Protein AF-A0A5E6X7M9-F1 (afdb_monomer)

Organism: Pseudomonas fluorescens (NCBI:txid294)

Sequence (81 aa):
MDKLIPDPPTESTTPLEEAIRADNLEKNREAIKRALDFYLCPEPAKPRQPSTMFLIHPKIDTESLLAHACEFPGLSQYAGG

Solvent-accessible surface area (backbone atoms only — not comparable to full-atom values): 5639 Å² total; per-residue (Å²): 134,84,77,78,76,74,79,77,82,79,84,82,71,54,74,68,57,51,51,52,51,51,53,51,51,50,51,49,52,54,51,51,50,53,52,47,41,58,74,78,57,58,74,80,77,75,83,76,79,76,82,80,84,75,86,81,63,91,87,63,51,70,67,62,53,51,54,63,74,62,69,72,92,81,87,82,86,84,80,88,131

Structure (mmCIF, N/CA/C/O backbone):
data_AF-A0A5E6X7M9-F1
#
_entry.id   AF-A0A5E6X7M9-F1
#
loop_
_atom_site.group_PDB
_atom_site.id
_atom_site.type_symbol
_atom_site.label_atom_id
_atom_site.label_alt_id
_atom_site.label_comp_id
_atom_site.label_asym_id
_atom_site.label_entity_id
_atom_site.label_seq_id
_atom_site.pdbx_PDB_ins_code
_atom_site.Cartn_x
_atom_site.Cartn_y
_atom_site.Cartn_z
_atom_site.occupancy
_atom_site.B_iso_or_equiv
_atom_site.auth_seq_id
_atom_site.auth_comp_id
_atom_site.auth_asym_id
_atom_site.auth_atom_id
_atom_site.pdbx_PDB_model_num
ATOM 1 N N . MET A 1 1 ? 5.458 43.812 -40.829 1.00 49.94 1 MET A N 1
ATOM 2 C CA . MET A 1 1 ? 6.628 42.924 -40.661 1.00 49.94 1 MET A CA 1
ATOM 3 C C . MET A 1 1 ? 6.112 41.667 -39.996 1.00 49.94 1 MET A C 1
ATOM 5 O O . MET A 1 1 ? 6.040 41.616 -38.773 1.00 49.94 1 MET A O 1
ATOM 9 N N . ASP A 1 2 ? 5.669 40.706 -40.800 1.00 66.31 2 ASP A N 1
ATOM 10 C CA . ASP A 1 2 ? 5.243 39.404 -40.300 1.00 66.31 2 ASP A CA 1
ATOM 11 C C . ASP A 1 2 ? 6.500 38.628 -39.929 1.00 66.31 2 ASP A C 1
ATOM 13 O O . ASP A 1 2 ? 7.316 38.277 -40.783 1.00 66.31 2 ASP A O 1
ATOM 17 N N . LYS A 1 3 ? 6.722 38.453 -38.625 1.00 72.50 3 LYS A N 1
ATOM 18 C CA . LYS A 1 3 ? 7.778 37.567 -38.151 1.00 72.50 3 LYS A CA 1
ATOM 19 C C . LYS A 1 3 ? 7.315 36.153 -38.480 1.00 72.50 3 LYS A C 1
ATOM 21 O O . LYS A 1 3 ? 6.426 35.646 -37.804 1.00 72.50 3 LYS A O 1
ATOM 26 N N . LEU A 1 4 ? 7.879 35.548 -39.526 1.00 76.12 4 LEU A N 1
ATOM 27 C CA . LEU A 1 4 ? 7.754 34.109 -39.741 1.00 76.12 4 LEU A CA 1
ATOM 28 C C . LEU A 1 4 ? 8.302 33.440 -38.483 1.00 76.12 4 LEU A C 1
ATOM 30 O O . LEU A 1 4 ? 9.497 33.531 -38.203 1.00 76.12 4 LEU A O 1
ATOM 34 N N . ILE A 1 5 ? 7.407 32.872 -37.680 1.00 81.06 5 ILE A N 1
ATOM 35 C CA . ILE A 1 5 ? 7.798 32.039 -36.550 1.00 81.06 5 ILE A CA 1
ATOM 36 C C . ILE A 1 5 ? 8.425 30.795 -37.188 1.00 81.06 5 ILE A C 1
ATOM 38 O O . ILE A 1 5 ? 7.724 30.116 -37.938 1.00 81.06 5 ILE A O 1
ATOM 42 N N . PRO A 1 6 ? 9.729 30.532 -36.992 1.00 82.62 6 PRO A N 1
ATOM 43 C CA . PRO A 1 6 ? 10.333 29.321 -37.520 1.00 82.62 6 PRO A CA 1
ATOM 44 C C . PRO A 1 6 ? 9.710 28.111 -36.822 1.00 82.62 6 PRO A C 1
ATOM 46 O O . PRO A 1 6 ? 9.428 28.165 -35.621 1.00 82.62 6 PRO A O 1
ATOM 49 N N . ASP A 1 7 ? 9.497 27.036 -37.580 1.00 78.94 7 ASP A N 1
ATOM 50 C CA . ASP A 1 7 ? 9.016 25.777 -37.021 1.00 78.94 7 ASP A CA 1
ATOM 51 C C . ASP A 1 7 ? 9.969 25.291 -35.916 1.00 78.94 7 ASP A C 1
ATOM 53 O O . ASP A 1 7 ? 11.190 25.487 -36.014 1.00 78.94 7 ASP A O 1
ATOM 57 N N . PRO A 1 8 ? 9.436 24.683 -34.840 1.00 81.25 8 PRO A N 1
ATOM 58 C CA . PRO A 1 8 ? 10.266 24.168 -33.765 1.00 81.25 8 PRO A CA 1
ATOM 59 C C . PRO A 1 8 ? 11.236 23.100 -34.299 1.00 81.25 8 PRO A C 1
ATOM 61 O O . PRO A 1 8 ? 10.902 22.378 -35.245 1.00 81.25 8 PRO A O 1
ATOM 64 N N . PRO A 1 9 ? 12.430 22.967 -33.692 1.00 81.12 9 PRO A N 1
ATOM 65 C CA . PRO A 1 9 ? 13.377 21.937 -34.086 1.00 81.12 9 PRO A CA 1
ATOM 66 C C . PRO A 1 9 ? 12.726 20.556 -33.983 1.00 81.12 9 PRO A C 1
ATOM 68 O O . PRO A 1 9 ? 12.009 20.260 -33.028 1.00 81.12 9 PRO A O 1
ATOM 71 N N . THR A 1 10 ? 12.982 19.694 -34.965 1.00 77.69 10 THR A N 1
ATOM 72 C CA . THR A 1 10 ? 12.570 18.294 -34.873 1.00 77.69 10 THR A CA 1
ATOM 73 C C . THR A 1 10 ? 13.442 17.601 -33.832 1.00 77.69 10 THR A C 1
ATOM 75 O O . THR A 1 10 ? 14.657 17.518 -34.002 1.00 77.69 10 THR A O 1
ATOM 78 N N . GLU A 1 11 ? 12.828 17.103 -32.760 1.00 71.44 11 GLU A N 1
ATOM 79 C CA . GLU A 1 11 ? 13.501 16.319 -31.721 1.00 71.44 11 GLU A CA 1
ATOM 80 C C . GLU A 1 11 ? 13.982 14.981 -32.307 1.00 71.44 11 GLU A C 1
ATOM 82 O O . GLU A 1 11 ? 13.270 13.975 -32.293 1.00 71.44 11 GLU A O 1
ATOM 87 N N . SER A 1 12 ? 15.196 14.954 -32.862 1.00 70.50 12 SER A N 1
ATOM 88 C CA . SER A 1 12 ? 15.832 13.717 -33.310 1.00 70.50 12 SER A CA 1
ATOM 89 C C . SER A 1 12 ? 16.303 12.936 -32.086 1.00 70.50 12 SER A C 1
ATOM 91 O O . SER A 1 12 ? 17.383 13.190 -31.554 1.00 70.50 12 SER A O 1
ATOM 93 N N . THR A 1 13 ? 15.487 11.998 -31.609 1.00 74.81 13 THR A N 1
ATOM 94 C CA . THR A 1 13 ? 15.918 11.090 -30.543 1.00 74.81 13 THR A CA 1
ATOM 95 C C . THR A 1 13 ? 16.703 9.925 -31.141 1.00 74.81 13 THR A C 1
ATOM 97 O O . THR A 1 13 ? 16.343 9.385 -32.184 1.00 74.81 13 THR A O 1
ATOM 100 N N . THR A 1 14 ? 17.787 9.518 -30.482 1.00 87.38 14 THR A N 1
ATOM 101 C CA . THR A 1 14 ? 18.491 8.285 -30.846 1.00 87.38 14 THR A CA 1
ATOM 102 C C . THR A 1 14 ? 17.638 7.044 -30.516 1.00 87.38 14 THR A C 1
ATOM 104 O O . THR A 1 14 ? 16.904 7.054 -29.526 1.00 87.38 14 THR A O 1
ATOM 107 N N . PRO A 1 15 ? 17.759 5.926 -31.257 1.00 90.81 15 PRO A N 1
ATOM 108 C CA . PRO A 1 15 ? 17.010 4.699 -30.952 1.00 90.81 15 PRO A CA 1
ATOM 109 C C . PRO A 1 15 ? 17.207 4.183 -29.515 1.00 90.81 15 PRO A C 1
ATOM 111 O O . PRO A 1 15 ? 16.292 3.622 -28.915 1.00 90.81 15 PRO A O 1
ATOM 114 N N . LEU A 1 16 ? 18.395 4.399 -28.936 1.00 91.19 16 LEU A N 1
ATOM 115 C CA . LEU A 1 16 ? 18.697 4.049 -27.545 1.00 91.19 16 LEU A CA 1
ATOM 116 C C . LEU A 1 16 ? 17.833 4.845 -26.562 1.00 91.19 16 LEU A C 1
ATOM 118 O O . LEU A 1 16 ? 17.324 4.314 -25.580 1.00 91.19 16 LEU A O 1
ATOM 122 N N . GLU A 1 17 ? 17.665 6.129 -26.823 1.00 90.56 17 GLU A N 1
ATOM 123 C CA . GLU A 1 17 ? 16.98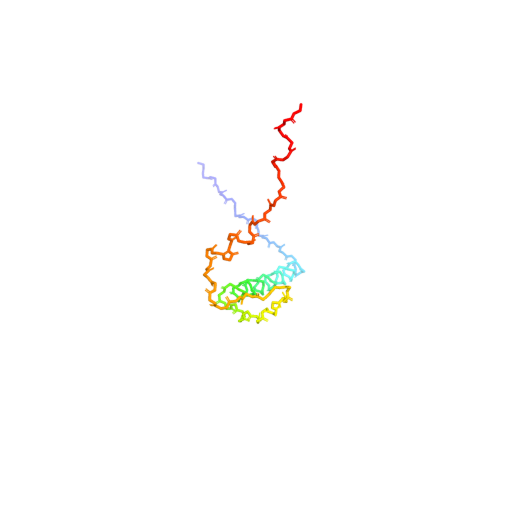1 7.049 -25.927 1.00 90.56 17 GLU A CA 1
ATOM 124 C C . GLU A 1 17 ? 15.458 6.924 -26.052 1.00 90.56 17 GLU A C 1
ATOM 126 O O . GLU A 1 17 ? 14.740 7.033 -25.058 1.00 90.56 17 GLU A O 1
ATOM 131 N N . GLU A 1 18 ? 14.960 6.527 -27.226 1.00 90.81 18 GLU A N 1
ATOM 132 C CA . GLU A 1 18 ? 13.591 6.026 -27.392 1.00 90.81 18 GLU A CA 1
ATOM 133 C C . GLU A 1 18 ? 13.341 4.745 -26.594 1.00 90.81 18 GLU A C 1
ATOM 135 O O . GLU A 1 18 ? 12.328 4.657 -25.897 1.00 90.81 18 GLU A O 1
ATOM 140 N N . ALA A 1 19 ? 14.270 3.784 -26.632 1.00 92.88 19 ALA A N 1
ATOM 141 C CA . ALA A 1 19 ? 14.158 2.549 -25.859 1.00 92.88 19 ALA A CA 1
ATOM 142 C C . ALA A 1 19 ? 14.139 2.819 -24.344 1.00 92.88 19 ALA A C 1
ATOM 144 O O . ALA A 1 19 ? 13.313 2.255 -23.628 1.00 92.88 19 ALA A O 1
ATOM 145 N N . ILE A 1 20 ? 14.981 3.739 -23.858 1.00 94.62 20 ILE A N 1
ATOM 146 C CA . ILE A 1 20 ? 14.988 4.168 -22.450 1.00 94.62 20 ILE A CA 1
ATOM 147 C C . ILE A 1 20 ? 13.655 4.828 -22.073 1.00 94.62 20 ILE A C 1
ATOM 149 O O . ILE A 1 20 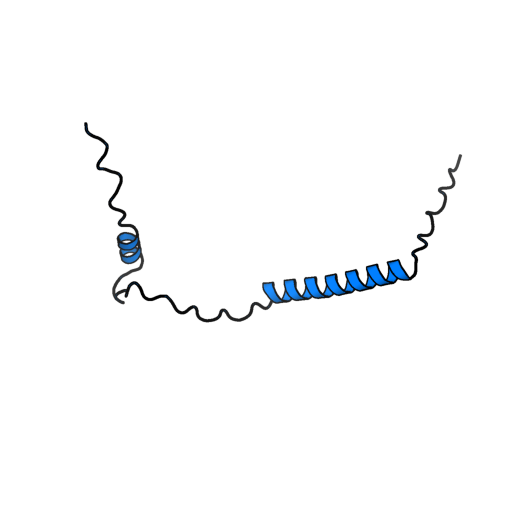? 13.094 4.544 -21.013 1.00 94.62 20 ILE A O 1
ATOM 153 N N . ARG A 1 21 ? 13.110 5.705 -22.926 1.00 93.62 21 ARG A N 1
ATOM 154 C CA . ARG A 1 21 ? 11.797 6.321 -22.675 1.00 93.62 21 ARG A CA 1
ATOM 155 C C . ARG A 1 21 ? 10.669 5.295 -22.658 1.00 93.62 21 ARG A C 1
ATOM 157 O O . ARG A 1 21 ? 9.782 5.411 -21.816 1.00 93.62 21 ARG A O 1
ATOM 164 N N . ALA A 1 22 ? 10.705 4.307 -23.549 1.00 95.25 22 ALA A N 1
ATOM 165 C CA . ALA A 1 22 ? 9.722 3.230 -23.582 1.00 95.25 22 ALA A CA 1
ATOM 166 C C . ALA A 1 22 ? 9.760 2.387 -22.295 1.00 95.25 22 ALA A C 1
ATOM 168 O O . ALA A 1 22 ? 8.713 2.151 -21.696 1.00 95.25 22 ALA A O 1
ATOM 169 N N . ASP A 1 23 ? 10.952 2.017 -21.820 1.00 97.12 23 ASP A N 1
ATOM 170 C CA . ASP A 1 23 ? 11.135 1.285 -20.558 1.00 97.12 23 ASP A CA 1
ATOM 171 C C . ASP A 1 23 ? 10.629 2.089 -19.346 1.00 97.12 23 ASP A C 1
ATOM 173 O O . ASP A 1 23 ? 9.894 1.580 -18.499 1.00 97.12 23 ASP A O 1
ATOM 177 N N . ASN A 1 24 ? 10.939 3.387 -19.292 1.00 96.69 24 ASN A N 1
ATOM 178 C CA . ASN A 1 24 ? 10.427 4.269 -18.241 1.00 96.69 24 ASN A CA 1
ATOM 179 C C . ASN A 1 24 ? 8.899 4.403 -18.280 1.00 96.69 24 ASN A C 1
ATOM 181 O O . ASN A 1 24 ? 8.255 4.424 -17.230 1.00 96.69 24 ASN A O 1
ATOM 185 N N . LEU A 1 25 ? 8.304 4.488 -19.474 1.00 97.19 25 LEU A N 1
ATOM 186 C CA . LEU A 1 25 ? 6.853 4.534 -19.628 1.00 97.19 25 LEU A CA 1
ATOM 187 C C . LEU A 1 25 ? 6.197 3.252 -19.103 1.00 97.19 25 LEU A C 1
ATOM 189 O O . LEU A 1 25 ? 5.171 3.336 -18.429 1.00 97.19 25 LEU A O 1
ATOM 193 N N . GLU A 1 26 ? 6.793 2.090 -19.365 1.00 97.81 26 GLU A N 1
ATOM 194 C CA . GLU A 1 26 ? 6.276 0.815 -18.869 1.00 97.81 26 GLU A CA 1
ATOM 195 C C . GLU A 1 26 ? 6.362 0.729 -17.340 1.00 97.81 26 GLU A C 1
ATOM 197 O O . GLU A 1 26 ? 5.356 0.477 -16.676 1.00 97.81 26 GLU A O 1
ATOM 202 N N . LYS A 1 27 ? 7.508 1.090 -16.749 1.00 97.75 27 LYS A N 1
ATOM 203 C CA . LYS A 1 27 ? 7.659 1.172 -15.284 1.00 97.75 27 LYS A CA 1
ATOM 204 C C . LYS A 1 27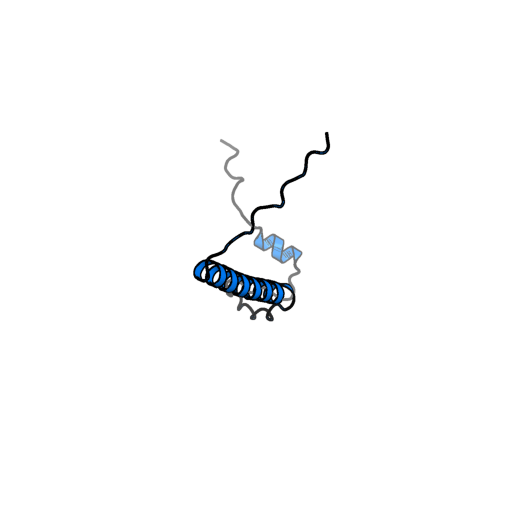 ? 6.649 2.119 -14.644 1.00 97.75 27 LYS A C 1
ATOM 206 O O . LYS A 1 27 ? 6.098 1.819 -13.584 1.00 97.75 27 LYS A O 1
ATOM 211 N N . ASN A 1 28 ? 6.380 3.256 -15.284 1.00 98.19 28 ASN A N 1
ATOM 212 C CA . ASN A 1 28 ? 5.380 4.205 -14.807 1.00 98.19 28 ASN A CA 1
ATOM 213 C C . ASN A 1 28 ? 3.972 3.601 -14.840 1.00 98.19 28 ASN A C 1
ATOM 215 O O . ASN A 1 28 ? 3.223 3.763 -13.878 1.00 98.19 28 ASN A O 1
ATOM 219 N N . ARG A 1 29 ? 3.615 2.868 -15.902 1.00 98.00 29 ARG A N 1
ATOM 220 C CA . ARG A 1 29 ? 2.328 2.159 -15.987 1.00 98.00 29 ARG A CA 1
ATOM 221 C C . ARG A 1 29 ? 2.181 1.127 -14.875 1.00 98.00 29 ARG A C 1
ATOM 223 O O . ARG A 1 29 ? 1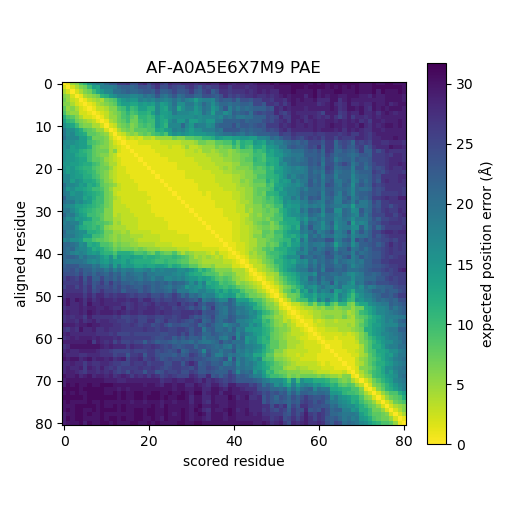.142 1.095 -14.215 1.00 98.00 29 ARG A O 1
ATOM 230 N N . GLU A 1 30 ? 3.220 0.339 -14.614 1.00 97.94 30 GLU A N 1
ATOM 231 C CA . GLU A 1 30 ? 3.218 -0.630 -13.516 1.00 97.94 30 GLU A CA 1
ATOM 232 C C . GLU A 1 30 ? 3.100 0.040 -12.141 1.00 97.94 30 GLU A C 1
ATOM 234 O O . GLU A 1 30 ? 2.334 -0.415 -11.288 1.00 97.94 30 GLU A O 1
ATOM 239 N N . ALA A 1 31 ? 3.828 1.137 -11.917 1.00 97.75 31 ALA A N 1
ATOM 240 C CA . ALA A 1 31 ? 3.772 1.888 -10.668 1.00 97.75 31 ALA A CA 1
ATOM 241 C C . ALA A 1 31 ? 2.378 2.483 -10.421 1.00 97.75 31 ALA A C 1
ATOM 243 O O . ALA A 1 31 ? 1.855 2.372 -9.311 1.00 97.75 31 ALA A O 1
ATOM 244 N N . ILE A 1 32 ? 1.756 3.053 -11.459 1.00 97.56 32 ILE A N 1
ATOM 245 C CA . ILE A 1 32 ? 0.386 3.577 -11.397 1.00 97.56 32 ILE A CA 1
ATOM 246 C C . ILE A 1 32 ? -0.590 2.455 -11.049 1.00 97.56 32 ILE A C 1
ATOM 248 O O . ILE A 1 32 ? -1.395 2.616 -10.136 1.00 97.56 32 ILE A O 1
ATOM 252 N N . LYS A 1 33 ? -0.492 1.300 -11.719 1.00 96.56 33 LYS A N 1
ATOM 253 C CA . LYS A 1 33 ? -1.354 0.149 -11.433 1.00 96.56 33 LYS A CA 1
ATOM 254 C C . LYS A 1 33 ? -1.218 -0.306 -9.977 1.00 96.56 33 LYS A C 1
ATOM 256 O O . LYS A 1 33 ? -2.224 -0.430 -9.290 1.00 96.56 33 LYS A O 1
ATOM 261 N N . ARG A 1 34 ? 0.013 -0.456 -9.476 1.00 95.81 34 ARG A N 1
ATOM 262 C CA . ARG A 1 34 ? 0.276 -0.830 -8.075 1.00 95.81 34 ARG A CA 1
ATOM 263 C C . ARG A 1 34 ? -0.316 0.173 -7.085 1.00 95.81 34 ARG A C 1
ATOM 265 O O . ARG A 1 34 ? -0.862 -0.234 -6.065 1.00 95.81 34 ARG A O 1
ATOM 272 N N . ALA A 1 35 ? -0.192 1.471 -7.365 1.00 96.25 35 ALA A N 1
ATOM 273 C CA . ALA A 1 35 ? -0.766 2.507 -6.514 1.00 96.25 35 ALA A CA 1
ATOM 274 C C . ALA A 1 35 ? -2.298 2.418 -6.490 1.00 96.25 35 ALA A C 1
ATOM 276 O O . ALA A 1 35 ? -2.897 2.443 -5.419 1.00 96.25 35 ALA A O 1
ATOM 277 N N . LEU A 1 36 ? -2.932 2.259 -7.655 1.00 96.69 36 LEU A N 1
ATOM 278 C CA . LEU A 1 36 ? -4.382 2.090 -7.743 1.00 96.69 36 LEU A CA 1
ATOM 279 C C . LEU A 1 36 ? -4.853 0.833 -7.007 1.00 96.69 36 LEU A C 1
ATOM 281 O O . LEU A 1 36 ? -5.787 0.929 -6.218 1.00 96.69 36 LEU A O 1
ATOM 285 N N . ASP A 1 37 ? -4.180 -0.303 -7.198 1.00 94.31 37 ASP A N 1
ATOM 286 C CA . ASP A 1 37 ? -4.501 -1.554 -6.505 1.00 94.31 37 ASP A CA 1
ATOM 287 C C . ASP A 1 37 ? -4.396 -1.383 -4.979 1.00 94.31 37 ASP A C 1
ATOM 289 O O . ASP A 1 37 ? -5.298 -1.787 -4.251 1.00 94.31 37 ASP A O 1
ATOM 293 N N . PHE A 1 38 ? -3.353 -0.703 -4.487 1.00 91.69 38 PHE A N 1
ATOM 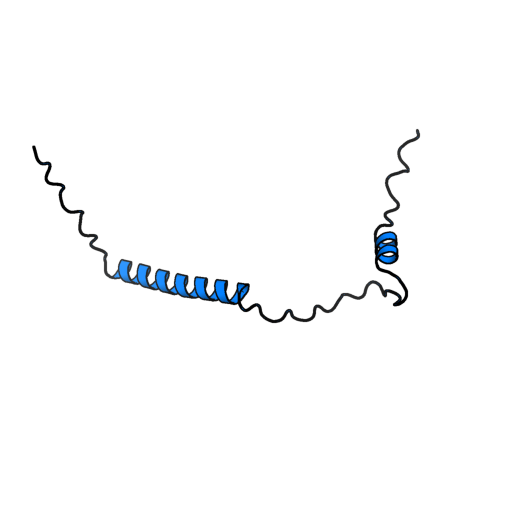294 C CA . PHE A 1 38 ? -3.157 -0.454 -3.055 1.00 91.69 38 PHE A CA 1
ATOM 295 C C . PHE A 1 38 ? -4.285 0.373 -2.420 1.00 91.69 38 PHE A C 1
ATOM 297 O O . PHE A 1 38 ? -4.710 0.076 -1.303 1.00 91.69 38 PHE A O 1
ATOM 304 N N . TYR A 1 39 ? -4.764 1.415 -3.106 1.00 92.44 39 TYR A N 1
ATOM 305 C CA . TYR A 1 39 ? -5.774 2.319 -2.547 1.00 92.44 39 TYR A CA 1
ATOM 306 C C . TYR A 1 39 ? -7.215 1.877 -2.819 1.00 92.44 39 TYR A C 1
ATOM 308 O O . TYR A 1 39 ? -8.078 2.080 -1.967 1.00 92.44 39 TYR A O 1
ATOM 316 N N . LEU A 1 40 ? -7.494 1.311 -3.995 1.00 94.88 40 LEU A N 1
ATOM 317 C CA . LEU A 1 40 ? -8.853 0.971 -4.429 1.00 94.88 40 LEU A CA 1
ATOM 318 C C . LEU A 1 40 ? -9.230 -0.481 -4.123 1.00 94.88 40 LEU A C 1
ATOM 320 O O . LEU A 1 40 ? -10.407 -0.770 -3.920 1.00 94.88 40 LEU A O 1
ATOM 324 N N . CYS A 1 41 ? -8.245 -1.378 -4.061 1.00 90.00 41 CYS A N 1
ATOM 325 C CA . CYS A 1 41 ? -8.433 -2.807 -3.825 1.00 90.00 41 CYS A CA 1
ATOM 326 C C . CYS A 1 41 ? -7.519 -3.299 -2.688 1.00 90.00 41 CYS A C 1
ATOM 328 O O . CYS A 1 41 ? -6.734 -4.229 -2.902 1.00 90.00 41 CYS A O 1
ATOM 330 N N . PRO A 1 42 ? -7.581 -2.691 -1.485 1.00 86.81 42 PRO A N 1
ATOM 331 C CA . PRO A 1 42 ? -6.705 -3.089 -0.396 1.00 86.81 42 PRO A CA 1
ATOM 332 C C . PRO A 1 42 ? -6.931 -4.563 -0.060 1.00 86.81 42 PRO A C 1
ATOM 334 O O . PRO A 1 42 ? -8.069 -5.017 0.095 1.00 86.81 42 PRO A O 1
ATOM 337 N N . GLU A 1 43 ? -5.836 -5.313 0.069 1.00 84.38 43 GLU A N 1
ATOM 338 C CA . GLU A 1 43 ? -5.917 -6.678 0.572 1.00 84.38 43 GLU A CA 1
ATOM 339 C C . GLU A 1 43 ? -6.586 -6.674 1.954 1.00 84.38 43 GLU A C 1
ATOM 341 O O . GLU A 1 43 ? -6.322 -5.780 2.771 1.00 84.38 43 GLU A O 1
ATOM 346 N N . PRO A 1 44 ? -7.446 -7.665 2.249 1.00 83.19 44 PRO A N 1
ATOM 347 C CA . PRO A 1 44 ? -8.062 -7.767 3.559 1.00 83.19 44 PRO A CA 1
ATOM 348 C C . PRO A 1 44 ? -6.967 -7.818 4.623 1.00 83.19 44 PRO A C 1
ATOM 350 O O . PRO A 1 44 ? -6.046 -8.637 4.556 1.00 83.19 44 PRO A O 1
ATOM 353 N N . ALA A 1 45 ? -7.062 -6.915 5.601 1.00 80.81 45 ALA A N 1
ATOM 354 C CA . ALA A 1 45 ? -6.070 -6.803 6.656 1.00 80.81 45 ALA A CA 1
ATOM 355 C C . ALA A 1 45 ? -5.883 -8.165 7.335 1.00 80.81 45 ALA A C 1
ATOM 357 O O . ALA A 1 45 ? -6.839 -8.765 7.835 1.00 80.81 45 ALA A O 1
ATOM 358 N N . LYS A 1 46 ? -4.638 -8.658 7.360 1.00 81.75 46 LYS A N 1
ATOM 359 C CA . LYS A 1 46 ? -4.311 -9.875 8.106 1.00 81.75 46 LYS A CA 1
ATOM 360 C C . LYS A 1 46 ? -4.698 -9.643 9.569 1.00 81.75 46 LYS A C 1
ATOM 362 O O . LYS A 1 46 ? -4.297 -8.613 10.121 1.00 81.75 46 LYS A O 1
ATOM 367 N N . PRO A 1 47 ? -5.445 -10.562 10.208 1.00 80.69 47 PRO A N 1
ATOM 368 C CA . PRO A 1 47 ? -5.808 -10.409 11.606 1.00 80.69 47 PRO A CA 1
ATOM 369 C C . PRO A 1 47 ? -4.528 -10.287 12.431 1.00 80.69 47 PRO A C 1
ATOM 371 O O . PRO A 1 47 ? -3.729 -11.221 12.531 1.00 80.69 47 PRO A O 1
ATOM 374 N N . ARG A 1 48 ? -4.305 -9.091 12.981 1.00 77.06 48 ARG A N 1
ATOM 375 C CA . ARG A 1 48 ? -3.201 -8.837 13.899 1.00 77.06 48 ARG A CA 1
ATOM 376 C C . ARG A 1 48 ? -3.454 -9.681 15.139 1.00 77.06 48 ARG A C 1
ATOM 378 O O . ARG A 1 48 ? -4.476 -9.503 15.790 1.00 77.06 48 ARG A O 1
ATOM 385 N N . GLN A 1 49 ? -2.517 -10.562 15.474 1.00 77.94 49 GLN A N 1
ATOM 386 C CA . GLN A 1 49 ? -2.514 -11.241 16.766 1.00 77.94 49 GLN A CA 1
ATOM 387 C C . GLN A 1 49 ? -2.143 -10.200 17.831 1.00 77.94 49 GLN A C 1
ATOM 389 O O . GLN A 1 49 ? -1.015 -9.693 17.805 1.00 77.94 49 GLN A O 1
ATOM 394 N N . PRO A 1 50 ? -3.069 -9.791 18.717 1.00 73.00 50 PRO A N 1
ATOM 395 C CA . PRO A 1 50 ? -2.717 -8.878 19.789 1.00 73.00 50 PRO A CA 1
ATOM 396 C C . PRO A 1 50 ? -1.723 -9.580 20.719 1.00 73.00 50 PRO A C 1
ATOM 398 O O . PRO A 1 50 ? -1.978 -10.685 21.192 1.00 73.00 50 PRO A O 1
ATOM 401 N N . SER A 1 51 ? -0.590 -8.937 21.004 1.00 70.38 51 SER A N 1
ATOM 402 C CA . SER A 1 51 ? 0.281 -9.366 22.098 1.00 70.38 51 SER A CA 1
ATOM 403 C C . SER A 1 51 ? -0.505 -9.236 23.401 1.00 70.38 51 SER A C 1
ATOM 405 O O . SER A 1 51 ? -0.848 -8.123 23.807 1.00 70.38 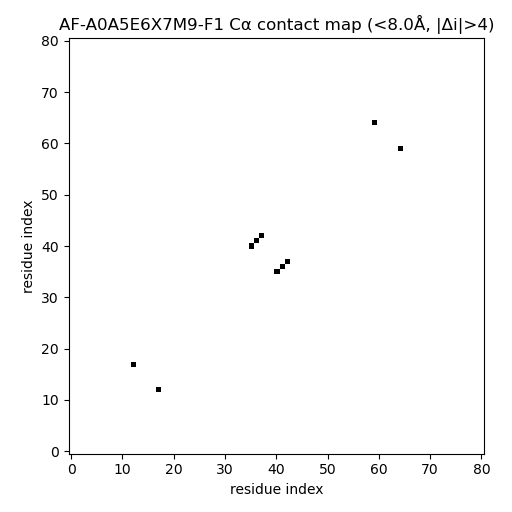51 SER A O 1
ATOM 407 N N . THR A 1 52 ? -0.838 -10.353 24.040 1.00 67.25 52 THR A N 1
ATOM 408 C CA . THR A 1 52 ? -1.632 -10.340 25.271 1.00 67.25 52 THR A CA 1
ATOM 409 C C . THR A 1 52 ? -0.727 -10.012 26.458 1.00 67.25 52 THR A C 1
ATOM 411 O O . THR A 1 52 ? -0.202 -10.908 27.107 1.00 67.25 52 THR A O 1
ATOM 414 N N . MET A 1 53 ? -0.501 -8.723 26.730 1.00 72.06 53 MET A N 1
ATOM 415 C CA . MET A 1 53 ? 0.067 -8.295 28.020 1.00 72.06 53 MET A CA 1
ATOM 416 C C . MET A 1 53 ? -1.017 -8.113 29.090 1.00 72.06 53 MET A C 1
ATOM 418 O O . MET A 1 53 ? -0.750 -8.328 30.266 1.00 72.06 53 MET A O 1
ATOM 422 N N . PHE A 1 54 ? -2.246 -7.774 28.689 1.00 69.50 54 PHE A N 1
ATOM 423 C CA . PHE A 1 54 ? -3.365 -7.527 29.598 1.00 69.50 54 PHE A CA 1
ATOM 424 C C . PHE A 1 54 ? -4.634 -8.220 29.092 1.00 69.50 54 PHE A C 1
ATOM 426 O O . PHE A 1 54 ? -4.869 -8.296 27.885 1.00 69.50 54 PHE A O 1
ATOM 433 N N . LEU A 1 55 ? -5.451 -8.717 30.023 1.00 76.94 55 LEU A N 1
ATOM 434 C CA . LEU A 1 55 ? -6.777 -9.275 29.763 1.00 76.94 55 LEU A CA 1
ATOM 435 C C . LEU A 1 55 ? -7.830 -8.295 30.286 1.00 76.94 55 LEU A C 1
ATOM 437 O O . LEU A 1 55 ? -7.797 -7.923 31.457 1.00 76.94 55 LEU A O 1
ATOM 441 N N . ILE A 1 56 ? -8.757 -7.879 29.422 1.00 77.56 56 ILE A N 1
ATOM 442 C CA . ILE A 1 56 ? -9.833 -6.946 29.776 1.00 77.56 56 ILE A CA 1
ATOM 443 C C . ILE A 1 56 ? -11.074 -7.749 30.161 1.00 77.56 56 ILE A C 1
ATOM 445 O O . ILE A 1 56 ? -11.497 -8.648 29.433 1.00 77.56 56 ILE A O 1
ATOM 449 N N . HIS A 1 57 ? -11.672 -7.424 31.306 1.00 84.62 57 HIS A N 1
ATOM 450 C CA . HIS A 1 57 ? -12.904 -8.064 31.748 1.00 84.62 57 HIS A CA 1
ATOM 451 C C . HIS A 1 57 ? -14.099 -7.604 30.880 1.00 84.62 57 HIS A C 1
ATOM 453 O O . HIS A 1 57 ? -14.297 -6.399 30.742 1.00 84.62 57 HIS A O 1
ATOM 459 N N . PRO A 1 58 ? -14.962 -8.502 30.358 1.00 82.62 58 PRO A N 1
ATOM 460 C CA . PRO A 1 58 ? -16.018 -8.139 29.397 1.00 82.62 58 PRO A CA 1
ATOM 461 C C . PRO A 1 58 ? -17.092 -7.172 29.914 1.00 82.62 58 PRO A C 1
ATOM 463 O O . PRO A 1 58 ? -17.871 -6.647 29.128 1.00 82.62 58 PRO A O 1
ATOM 466 N N . LYS A 1 59 ? -17.185 -6.987 31.236 1.00 89.06 59 LYS A N 1
ATOM 467 C CA . LYS A 1 59 ? -18.145 -6.065 31.870 1.00 89.06 59 LYS A CA 1
ATOM 468 C C . LYS A 1 59 ? -17.591 -4.652 32.096 1.00 89.06 59 LYS A C 1
ATOM 470 O O . LYS A 1 59 ? -18.296 -3.842 32.682 1.00 89.06 59 LYS A O 1
ATOM 475 N N . ILE A 1 60 ? -16.339 -4.390 31.718 1.00 87.75 60 ILE A N 1
ATOM 476 C CA . ILE A 1 60 ? -15.750 -3.049 31.782 1.00 87.75 60 ILE A CA 1
ATOM 477 C C . ILE A 1 60 ? -16.162 -2.273 30.531 1.00 87.75 60 ILE A C 1
ATOM 479 O O . ILE A 1 60 ? -16.063 -2.781 29.414 1.00 87.75 60 ILE A O 1
ATOM 483 N N . ASP A 1 61 ? -16.640 -1.051 30.731 1.00 88.44 61 ASP A N 1
ATOM 484 C CA . ASP A 1 61 ? -16.928 -0.094 29.673 1.00 88.44 61 ASP A CA 1
ATOM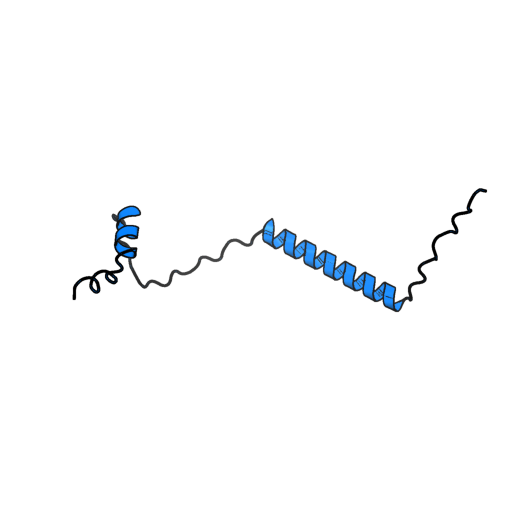 485 C C . ASP A 1 61 ? -15.646 0.602 29.191 1.00 88.44 61 ASP A C 1
ATOM 487 O O . ASP A 1 61 ? -14.599 0.587 29.844 1.00 88.44 61 ASP A O 1
ATOM 491 N N . THR A 1 62 ? -15.720 1.209 28.009 1.00 86.69 62 THR A N 1
ATOM 492 C CA . THR A 1 62 ? -14.565 1.836 27.356 1.00 86.69 62 THR A CA 1
ATOM 493 C C . THR A 1 62 ? -13.989 2.989 28.169 1.00 86.69 62 THR A C 1
ATOM 495 O O . THR A 1 62 ? -12.772 3.134 28.216 1.00 86.69 62 THR A O 1
ATOM 498 N N . GLU A 1 63 ? -14.838 3.775 28.835 1.00 85.81 63 GLU A N 1
ATOM 499 C CA . GLU A 1 63 ? -14.406 4.929 29.629 1.00 85.81 63 GLU A CA 1
ATOM 500 C C . GLU A 1 63 ? -13.592 4.488 30.850 1.00 85.81 63 GLU A C 1
ATOM 502 O O . GLU A 1 63 ? -12.487 4.988 31.066 1.00 85.81 63 GLU A O 1
ATOM 507 N N . SER A 1 64 ? -14.067 3.483 31.595 1.00 84.94 64 SER A N 1
ATOM 508 C CA . SER A 1 64 ? -13.312 2.921 32.723 1.00 84.94 64 SER A CA 1
ATOM 509 C C . SER A 1 64 ? -11.991 2.291 32.275 1.00 84.94 64 SER A C 1
ATOM 511 O O . SER A 1 64 ? -10.970 2.442 32.946 1.00 84.94 64 SER A O 1
ATOM 513 N N . LEU A 1 65 ? -11.976 1.609 31.122 1.00 86.81 65 LEU A N 1
ATOM 514 C CA . LEU A 1 65 ? -10.747 1.049 30.557 1.00 86.81 65 LEU A CA 1
ATOM 515 C C . LEU A 1 65 ? -9.712 2.141 30.240 1.00 86.81 65 LEU A C 1
ATOM 517 O O . LEU A 1 65 ? -8.532 1.972 30.550 1.00 86.81 65 LEU A O 1
ATOM 521 N N . LEU A 1 66 ? -10.147 3.248 29.631 1.00 86.38 66 LEU A N 1
ATOM 522 C CA . LEU A 1 66 ? -9.281 4.377 29.287 1.00 86.38 66 LEU A CA 1
ATOM 523 C C . LEU A 1 66 ? -8.760 5.093 30.537 1.00 86.38 66 LEU A C 1
ATOM 525 O O . LEU A 1 66 ? -7.574 5.406 30.594 1.00 86.38 66 LEU A O 1
ATOM 529 N N . ALA A 1 67 ? -9.602 5.284 31.556 1.00 84.00 67 ALA A N 1
ATOM 530 C CA . ALA A 1 67 ? -9.196 5.888 32.823 1.00 84.00 67 ALA A CA 1
ATOM 531 C C . ALA A 1 67 ? -8.046 5.109 33.487 1.00 84.00 67 ALA A C 1
ATOM 533 O O . ALA A 1 67 ? -7.034 5.707 33.849 1.00 84.00 67 ALA A O 1
ATOM 534 N N . HIS A 1 68 ? -8.153 3.777 33.561 1.00 77.81 68 HIS A N 1
ATOM 535 C CA . HIS A 1 68 ? -7.096 2.921 34.113 1.00 77.81 68 HIS A CA 1
ATOM 536 C C . HIS A 1 68 ? -5.837 2.874 33.243 1.00 77.81 68 HIS A C 1
ATOM 538 O O . HIS A 1 68 ? -4.726 2.842 33.766 1.00 77.81 68 HIS A O 1
ATOM 544 N N . ALA A 1 69 ? -5.983 2.894 31.914 1.00 75.62 69 ALA A N 1
ATOM 545 C CA . ALA A 1 69 ? -4.837 2.969 31.006 1.00 75.62 69 ALA A CA 1
ATOM 546 C C . ALA A 1 69 ? -4.077 4.306 31.124 1.00 75.62 69 ALA A C 1
ATOM 548 O O . ALA 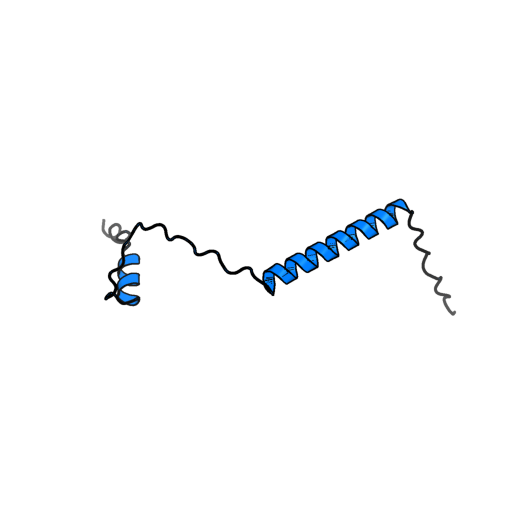A 1 69 ? -2.893 4.375 30.793 1.00 75.62 69 ALA A O 1
ATOM 549 N N . CYS A 1 70 ? -4.752 5.356 31.597 1.00 70.44 70 CYS A N 1
ATOM 550 C CA . CYS A 1 70 ? -4.208 6.694 31.796 1.00 70.44 70 CYS A CA 1
ATOM 551 C C . CYS A 1 70 ? -3.687 6.962 33.217 1.00 70.44 70 CYS A C 1
ATOM 553 O O . CYS A 1 70 ? -3.248 8.085 33.477 1.00 70.44 70 CYS A O 1
ATOM 555 N N . GLU A 1 71 ? -3.678 5.980 34.127 1.00 60.22 71 GLU A N 1
ATOM 556 C CA . GLU A 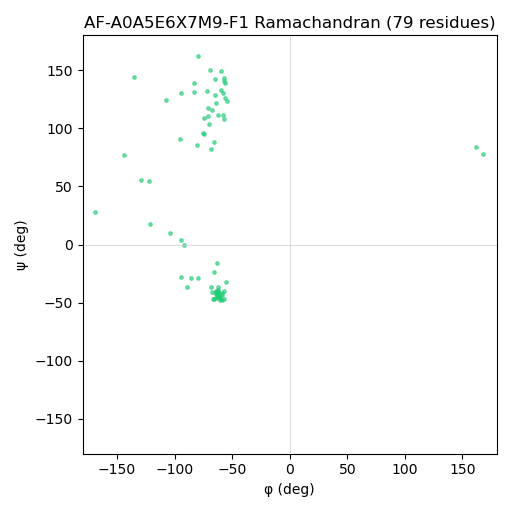1 71 ? -3.021 6.123 35.430 1.00 60.22 71 GLU A CA 1
ATOM 557 C C . GLU A 1 71 ? -1.490 6.198 35.250 1.00 60.22 71 GLU A C 1
ATOM 559 O O . GLU A 1 71 ? -0.761 5.220 35.394 1.00 60.22 71 GLU A O 1
ATOM 564 N N . PHE A 1 72 ? -0.987 7.392 34.928 1.00 55.56 72 PHE A N 1
ATOM 565 C CA . PHE A 1 72 ? 0.412 7.788 35.083 1.00 55.56 72 PHE A CA 1
ATOM 566 C C . PHE A 1 72 ? 0.568 8.519 36.427 1.00 55.56 72 PHE A C 1
ATOM 568 O O . PHE A 1 72 ? 0.421 9.744 36.487 1.00 55.56 72 PHE A O 1
ATOM 575 N N . PRO A 1 73 ? 0.873 7.823 37.536 1.00 55.34 73 PRO A N 1
ATOM 576 C CA . PRO A 1 73 ? 1.249 8.489 38.769 1.00 55.34 73 PRO A CA 1
ATOM 577 C C . PRO A 1 73 ? 2.685 8.997 38.618 1.00 55.34 73 PRO A C 1
ATOM 579 O O . PRO A 1 73 ? 3.645 8.262 38.828 1.00 55.34 73 PRO A O 1
ATOM 582 N N . GLY A 1 74 ? 2.860 10.262 38.241 1.00 56.22 74 GLY A N 1
ATOM 583 C CA . GLY A 1 74 ? 4.201 10.840 38.251 1.00 56.22 74 GLY A CA 1
ATOM 584 C C . GLY A 1 74 ? 4.342 12.167 37.536 1.00 56.22 74 GLY A C 1
ATOM 585 O O . GLY A 1 74 ? 4.887 12.187 36.443 1.00 56.22 74 GLY A O 1
ATOM 586 N N . LEU A 1 75 ? 3.904 13.262 38.172 1.00 49.50 75 LEU A N 1
ATOM 587 C CA . LEU A 1 75 ? 4.533 14.596 38.063 1.00 49.50 75 LEU A CA 1
ATOM 588 C C . LEU A 1 75 ? 3.999 15.615 39.101 1.00 49.50 75 LEU A C 1
ATOM 590 O O . LEU A 1 75 ? 4.036 16.815 38.862 1.00 49.50 75 LEU A O 1
ATOM 594 N N . SER A 1 76 ? 3.525 15.174 40.277 1.00 55.56 76 SER A N 1
ATOM 595 C CA . SER A 1 76 ? 3.025 16.093 41.325 1.00 55.56 76 SER A CA 1
ATOM 596 C C . SER A 1 76 ? 3.752 15.995 42.677 1.00 55.56 76 SER A C 1
ATOM 598 O O . SER A 1 76 ? 3.227 16.475 43.677 1.00 55.56 76 SER A O 1
ATOM 600 N N . GLN A 1 77 ? 4.955 15.408 42.740 1.00 53.75 77 GLN A N 1
ATOM 601 C CA . GLN A 1 77 ? 5.774 15.410 43.971 1.00 53.75 77 GLN A CA 1
ATOM 602 C C . GLN A 1 77 ? 6.963 16.392 43.960 1.00 53.75 77 GLN A C 1
ATOM 604 O O . GLN A 1 77 ? 7.752 16.387 44.895 1.00 53.75 77 GLN A O 1
ATOM 609 N N . TYR A 1 78 ? 7.074 17.293 42.978 1.00 54.47 78 TYR A N 1
ATOM 610 C CA . TYR A 1 78 ? 8.106 18.346 42.966 1.00 54.47 78 TYR A CA 1
ATOM 611 C C . TYR A 1 78 ? 7.499 19.754 42.900 1.00 54.47 78 TYR A C 1
ATOM 613 O O . TYR A 1 78 ? 7.806 20.539 42.010 1.00 54.47 78 TYR A O 1
ATOM 621 N N . ALA A 1 79 ? 6.611 20.075 43.837 1.00 54.50 79 ALA A N 1
ATOM 622 C CA . ALA A 1 79 ? 6.165 21.447 44.074 1.00 54.50 79 ALA A CA 1
ATOM 623 C C . ALA A 1 79 ? 5.937 21.641 45.578 1.00 54.50 79 ALA A C 1
ATOM 625 O O . ALA A 1 79 ? 4.811 21.588 46.064 1.00 54.50 79 ALA A O 1
ATOM 626 N N . GLY A 1 80 ? 7.026 21.793 46.330 1.00 53.44 80 GLY A N 1
ATOM 627 C CA . GLY A 1 80 ? 6.968 22.061 47.765 1.00 53.44 80 GLY A CA 1
ATOM 628 C C . GLY A 1 80 ? 8.287 21.756 48.460 1.00 53.44 80 GLY A C 1
ATOM 629 O O . GLY A 1 80 ? 8.452 20.668 49.003 1.00 53.44 80 GLY A O 1
ATOM 630 N N . GLY A 1 81 ? 9.209 22.717 48.421 1.00 40.06 81 GLY A N 1
ATOM 631 C CA . GLY A 1 81 ? 10.493 22.714 49.122 1.00 40.06 81 GLY A CA 1
ATOM 632 C C . GLY A 1 81 ? 11.234 24.010 48.858 1.00 40.06 81 GLY A C 1
ATOM 633 O O . GLY A 1 81 ? 11.571 24.224 47.674 1.00 40.06 81 GLY A O 1
#

Foldseek 3Di:
DDDPPDDDDDPDDDPVVVVVVVVVVVVVVVVVVVVCCCPVVNDDDDPDDDPPPDDDDPPDDPVNVVVVVPPPPDDPPPDDD

pLDDT: mean 80.68, std 14.39, range [40.06, 98.19]

Secondary structure (DSSP, 8-state):
-----PPPPP----HHHHHHHHHHHHHHHHHHHHHHHHHHSPPPPP------S----TT--HHHHHHHHT----SSSSS--

Mean predicted aligned error: 16.75 Å

Radius of gyration: 32.13 Å; Cα contacts (8 Å, |Δi|>4): 5; chains: 1; bounding box: 37×54×90 Å